Protein AF-A0A3D1DKT4-F1 (afdb_monomer)

Structure (mmCIF, N/CA/C/O backbone):
data_AF-A0A3D1DKT4-F1
#
_entry.id   AF-A0A3D1DKT4-F1
#
loop_
_atom_site.group_PDB
_atom_site.id
_atom_site.type_symbol
_at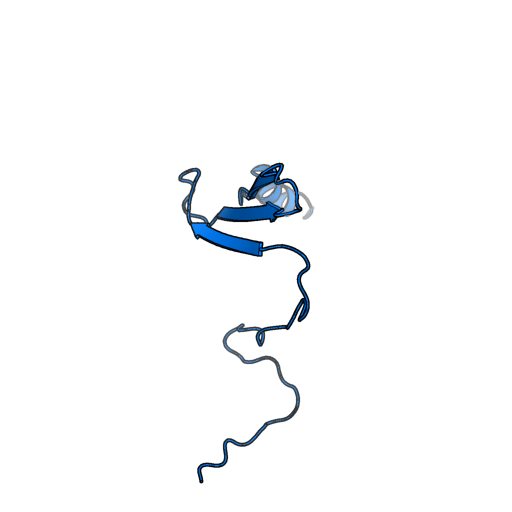om_site.label_atom_id
_atom_site.label_alt_id
_atom_site.label_comp_id
_atom_site.label_asym_id
_atom_site.label_entity_id
_atom_site.label_seq_id
_atom_site.pdbx_PDB_ins_code
_atom_site.Cartn_x
_atom_site.Cartn_y
_atom_site.Cartn_z
_atom_site.occupancy
_atom_site.B_iso_or_equiv
_atom_site.auth_seq_id
_atom_site.auth_comp_id
_atom_site.auth_asym_id
_atom_site.auth_atom_id
_atom_site.pdbx_PDB_model_num
ATOM 1 N N . MET A 1 1 ? -33.914 -8.544 -22.766 1.00 41.56 1 MET A N 1
ATOM 2 C CA . MET A 1 1 ? -34.446 -7.169 -22.673 1.00 41.56 1 MET A CA 1
ATOM 3 C C . MET A 1 1 ? -34.973 -6.971 -21.261 1.00 41.56 1 MET A C 1
ATOM 5 O O . MET A 1 1 ? -36.032 -7.488 -20.947 1.00 41.56 1 MET A O 1
ATOM 9 N N . LEU A 1 2 ? -34.202 -6.312 -20.394 1.00 35.91 2 LEU A N 1
ATOM 10 C CA . LEU A 1 2 ? -34.670 -5.853 -19.085 1.00 35.91 2 LEU A CA 1
ATOM 11 C C . LEU A 1 2 ? -34.206 -4.403 -18.933 1.00 35.91 2 LEU A C 1
ATOM 13 O O . LEU A 1 2 ? -33.008 -4.125 -18.972 1.00 35.91 2 LEU A O 1
ATOM 17 N N . LEU A 1 3 ? -35.160 -3.481 -18.858 1.00 34.78 3 LEU A N 1
ATOM 18 C CA . LEU A 1 3 ? -34.911 -2.049 -18.749 1.00 34.78 3 LEU A CA 1
ATOM 19 C C . LEU A 1 3 ? -34.795 -1.689 -17.263 1.00 34.78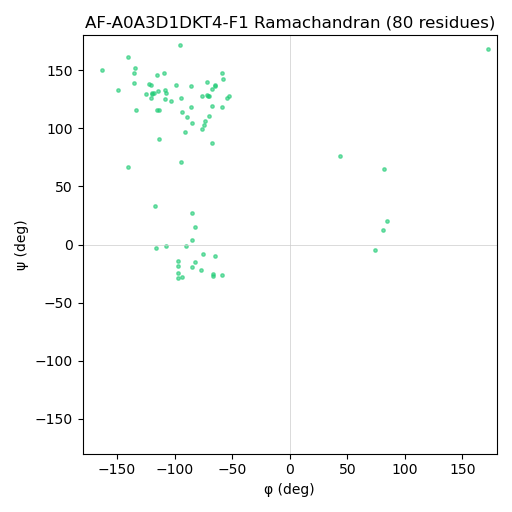 3 LEU A C 1
ATOM 21 O O . LEU A 1 3 ? -35.792 -1.719 -16.548 1.00 34.78 3 LEU A O 1
ATOM 25 N N . VAL A 1 4 ? -33.592 -1.348 -16.795 1.00 50.12 4 VAL A N 1
ATOM 26 C CA . VAL A 1 4 ? -33.409 -0.746 -15.464 1.00 50.12 4 VAL A CA 1
ATOM 27 C C . VAL A 1 4 ? -33.608 0.767 -15.603 1.00 50.12 4 VAL A C 1
ATOM 29 O O . VAL A 1 4 ? -32.857 1.403 -16.350 1.00 50.12 4 VAL A O 1
ATOM 32 N N . PRO A 1 5 ? -34.599 1.374 -14.929 1.00 39.12 5 PRO A N 1
ATOM 33 C CA . PRO A 1 5 ? -34.854 2.801 -15.057 1.00 39.12 5 PRO A CA 1
ATOM 34 C C . PRO A 1 5 ? -33.725 3.598 -14.395 1.00 39.12 5 PRO A C 1
ATOM 36 O O . PRO A 1 5 ? -33.396 3.390 -13.228 1.00 39.12 5 PRO A O 1
ATOM 39 N N . ARG A 1 6 ? -33.141 4.549 -15.130 1.00 46.78 6 ARG A N 1
ATOM 40 C CA . ARG A 1 6 ? -32.194 5.521 -14.571 1.00 46.78 6 ARG A CA 1
ATOM 41 C C . ARG A 1 6 ? -32.978 6.684 -13.973 1.00 46.78 6 ARG A C 1
ATOM 43 O O . ARG A 1 6 ? -33.506 7.508 -14.712 1.00 46.78 6 ARG A O 1
ATOM 50 N N . ARG A 1 7 ? -33.071 6.748 -12.640 1.00 51.78 7 ARG A N 1
ATOM 51 C CA . ARG A 1 7 ? -33.542 7.962 -11.955 1.00 51.78 7 ARG A CA 1
ATOM 52 C C . ARG A 1 7 ? -32.460 9.051 -12.038 1.00 51.78 7 ARG A C 1
ATOM 54 O O . ARG A 1 7 ? -31.281 8.723 -11.892 1.00 51.78 7 ARG A O 1
ATOM 61 N N . PRO A 1 8 ? -32.828 10.323 -12.262 1.00 49.00 8 PRO A N 1
ATOM 62 C CA . PRO A 1 8 ? -31.868 11.413 -12.288 1.00 49.00 8 PRO A CA 1
ATOM 63 C C . PRO A 1 8 ? -31.433 11.781 -10.864 1.00 49.00 8 PRO A C 1
ATOM 65 O O . PRO A 1 8 ? -32.266 12.015 -9.996 1.00 49.00 8 PRO A O 1
ATOM 68 N N . GLY A 1 9 ? -30.114 11.816 -10.663 1.00 52.84 9 GLY A N 1
ATOM 69 C CA . GLY A 1 9 ? -29.404 12.639 -9.679 1.00 52.84 9 GLY A CA 1
ATOM 70 C C . GLY A 1 9 ? -29.986 12.728 -8.266 1.00 52.84 9 GLY A C 1
ATOM 71 O O . GLY A 1 9 ? -30.502 13.771 -7.885 1.00 52.84 9 GLY A O 1
ATOM 72 N N . GLY A 1 10 ? -29.803 11.686 -7.457 1.00 46.84 10 GLY A N 1
ATOM 73 C CA . GLY A 1 10 ? -29.971 11.756 -6.005 1.00 46.84 10 GLY A CA 1
ATOM 74 C C . GLY A 1 10 ? -29.035 10.764 -5.321 1.00 46.84 10 GLY A C 1
ATOM 75 O O . GLY A 1 10 ? -28.926 9.621 -5.763 1.00 46.84 10 GLY A O 1
ATOM 76 N N . VAL A 1 11 ? -28.321 11.213 -4.284 1.00 59.97 11 VAL A N 1
ATOM 77 C CA . VAL A 1 11 ? -27.485 10.361 -3.421 1.00 59.97 11 VAL A CA 1
ATOM 78 C C . VAL A 1 11 ? -28.328 9.191 -2.905 1.00 59.97 11 VAL A C 1
ATOM 80 O O . VAL A 1 11 ? -29.419 9.408 -2.381 1.00 59.97 11 VAL A O 1
ATOM 83 N N . GLN A 1 12 ? -27.840 7.957 -3.068 1.00 57.41 12 GLN A N 1
ATOM 84 C CA . GLN A 1 12 ? -28.521 6.778 -2.532 1.00 57.41 12 GLN A CA 1
ATOM 85 C C . GLN A 1 12 ? -28.536 6.828 -0.998 1.00 57.41 12 GLN A C 1
ATOM 87 O O . GLN A 1 12 ? -27.543 7.187 -0.363 1.00 57.41 12 GLN A O 1
ATOM 92 N N . ALA A 1 13 ? -29.689 6.495 -0.414 1.00 56.28 13 ALA A N 1
ATOM 93 C CA . ALA A 1 13 ? -29.965 6.592 1.021 1.00 56.28 13 ALA A CA 1
ATOM 94 C C . ALA A 1 13 ? -29.107 5.650 1.894 1.00 56.28 13 ALA A C 1
ATOM 96 O O . ALA A 1 13 ? -29.089 5.797 3.109 1.00 56.28 13 ALA A O 1
ATOM 97 N N . ASP A 1 14 ? -28.371 4.720 1.283 1.00 74.12 14 ASP A N 1
ATOM 98 C CA . ASP A 1 14 ? -27.451 3.784 1.940 1.00 74.12 14 ASP A CA 1
ATOM 99 C C . ASP A 1 14 ? -26.043 4.370 2.170 1.00 74.12 14 ASP A C 1
ATOM 101 O O . ASP A 1 14 ? -25.135 3.668 2.606 1.00 74.12 14 ASP A O 1
ATOM 105 N N . GLY A 1 15 ? -25.827 5.647 1.834 1.00 64.12 15 GLY A N 1
ATOM 106 C CA . GLY A 1 15 ? -24.520 6.297 1.942 1.00 64.12 15 GLY A CA 1
ATOM 107 C C . GLY A 1 15 ? -23.521 5.866 0.864 1.00 64.12 15 GLY A C 1
ATOM 108 O O . GLY A 1 15 ? -22.448 6.469 0.759 1.00 64.12 15 GLY A O 1
ATOM 109 N N . ARG A 1 16 ? -23.866 4.903 -0.000 1.00 69.44 16 ARG A N 1
ATOM 110 C CA . ARG A 1 16 ? -22.975 4.394 -1.039 1.00 69.44 16 ARG A CA 1
ATOM 111 C C . ARG A 1 16 ? -22.847 5.427 -2.146 1.00 69.44 16 ARG A C 1
ATOM 113 O O . ARG A 1 16 ? -23.749 5.659 -2.955 1.00 69.44 16 ARG A O 1
ATOM 120 N N . ARG A 1 17 ? -21.687 6.077 -2.192 1.00 73.62 17 ARG A N 1
ATOM 121 C CA . ARG A 1 17 ? -21.321 6.922 -3.327 1.00 73.62 17 ARG A CA 1
ATOM 122 C C . ARG A 1 17 ? -21.124 6.012 -4.547 1.00 73.62 17 ARG A C 1
ATOM 124 O O . ARG A 1 17 ? -20.485 4.966 -4.416 1.00 73.62 17 ARG A O 1
ATOM 131 N N . PRO A 1 18 ? -21.677 6.360 -5.720 1.00 77.94 18 PRO A N 1
ATOM 132 C CA . PRO A 1 18 ? -21.405 5.601 -6.932 1.00 77.94 18 PRO A CA 1
ATOM 133 C C . PRO A 1 18 ? -19.897 5.597 -7.200 1.00 77.94 18 PRO A C 1
ATOM 135 O O . PRO A 1 18 ? -19.222 6.603 -6.965 1.00 77.94 18 PRO A O 1
ATOM 138 N N . ALA A 1 19 ? -19.375 4.467 -7.681 1.00 77.88 19 ALA A N 1
ATOM 139 C CA . ALA A 1 19 ? -17.965 4.347 -8.025 1.00 77.88 19 ALA A CA 1
ATOM 140 C C . ALA A 1 19 ? -17.577 5.460 -9.010 1.00 77.88 19 ALA A C 1
ATOM 142 O O . ALA A 1 19 ? -18.216 5.639 -10.050 1.00 77.88 19 ALA A O 1
ATOM 143 N N . ARG A 1 20 ? -16.542 6.227 -8.665 1.00 82.75 20 ARG A N 1
ATOM 144 C CA . ARG A 1 20 ? -16.027 7.311 -9.498 1.00 82.75 20 ARG A CA 1
ATOM 145 C C . ARG A 1 20 ? -14.752 6.842 -10.175 1.00 82.75 20 ARG A C 1
ATOM 147 O O . ARG A 1 20 ? -13.797 6.465 -9.506 1.00 82.75 20 ARG A O 1
ATOM 154 N N . VAL A 1 21 ? -14.728 6.903 -11.502 1.00 80.50 21 VAL A N 1
ATOM 155 C CA . VAL A 1 21 ? -13.506 6.650 -12.268 1.00 80.50 21 VAL A CA 1
ATOM 156 C C . VAL A 1 21 ? -12.514 7.774 -11.978 1.00 80.50 21 VAL A C 1
ATOM 158 O O . VAL A 1 21 ? -12.804 8.942 -12.235 1.00 80.50 21 VAL A O 1
ATOM 161 N N . ILE A 1 22 ? -11.360 7.411 -11.424 1.00 74.44 22 ILE A N 1
ATOM 162 C CA . ILE A 1 22 ? -10.266 8.336 -11.094 1.00 74.44 22 ILE A CA 1
ATOM 163 C C . ILE A 1 22 ? -9.225 8.429 -12.218 1.00 74.44 22 ILE A C 1
ATOM 165 O O . ILE A 1 22 ? -8.606 9.472 -12.396 1.00 74.44 22 ILE A O 1
ATOM 169 N N . SER A 1 23 ? -9.058 7.365 -13.011 1.00 74.19 23 SER A N 1
ATOM 170 C CA . SER A 1 23 ? -8.209 7.327 -14.206 1.00 74.19 23 SER A CA 1
ATOM 171 C C . SER A 1 23 ? -8.584 6.129 -15.081 1.00 74.19 23 SER A C 1
ATOM 173 O O . SER A 1 23 ? -9.036 5.105 -14.574 1.00 74.19 23 SER A O 1
ATOM 175 N N . THR A 1 24 ? -8.391 6.252 -16.394 1.00 80.75 24 THR A N 1
ATOM 176 C CA . THR A 1 24 ? -8.587 5.164 -17.373 1.00 80.75 24 THR A CA 1
ATOM 177 C C . THR A 1 24 ? -7.297 4.750 -18.078 1.00 80.75 24 THR A C 1
ATOM 179 O O . THR A 1 24 ? -7.317 3.834 -18.896 1.00 80.75 24 THR A O 1
ATOM 182 N N . ARG A 1 25 ? -6.174 5.423 -17.794 1.00 77.25 25 ARG A N 1
ATOM 183 C CA . ARG A 1 25 ? -4.870 5.169 -18.427 1.00 77.25 25 ARG A CA 1
ATOM 184 C C . ARG A 1 25 ? -3.731 5.274 -17.406 1.00 77.25 25 ARG A C 1
ATOM 186 O O . ARG A 1 25 ? -2.948 6.221 -17.471 1.00 77.25 25 ARG A O 1
ATOM 193 N N . PRO A 1 26 ? -3.657 4.367 -16.420 1.00 71.88 26 PRO A N 1
ATOM 194 C CA . PRO A 1 26 ? -2.531 4.349 -15.4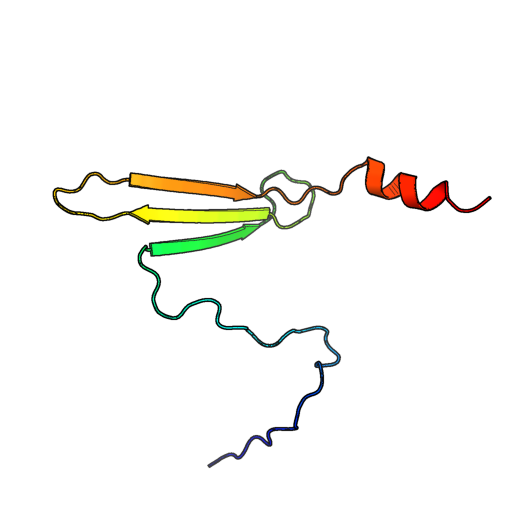96 1.00 71.88 26 PRO A CA 1
ATOM 195 C C . PRO A 1 26 ? -1.238 4.000 -16.247 1.00 71.88 26 PRO A C 1
ATOM 197 O O . PRO A 1 26 ? -1.227 3.116 -17.100 1.00 71.88 26 PRO A O 1
ATOM 200 N N . SER A 1 27 ? -0.151 4.708 -15.939 1.00 69.25 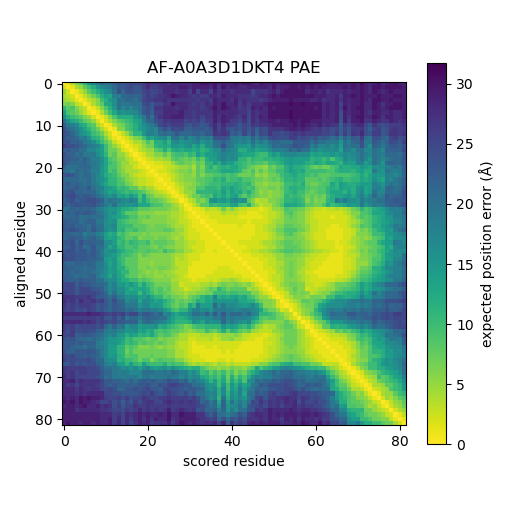27 SER A N 1
ATOM 201 C CA . SER A 1 27 ? 1.178 4.463 -16.518 1.00 69.25 27 SER A CA 1
ATOM 202 C C . SER A 1 27 ? 1.941 3.329 -15.824 1.00 69.25 27 SER A C 1
ATOM 204 O O . SER A 1 27 ? 2.920 2.836 -16.372 1.00 69.25 27 SER A O 1
ATOM 206 N N . HIS A 1 28 ? 1.498 2.920 -14.633 1.00 72.81 28 HIS A N 1
ATOM 207 C CA . HIS A 1 28 ? 2.155 1.932 -13.779 1.00 72.81 28 HIS A CA 1
ATOM 208 C C . HIS A 1 28 ? 1.130 0.934 -13.243 1.00 72.81 28 HIS A C 1
ATOM 210 O O . HIS A 1 28 ? -0.041 1.278 -13.057 1.00 72.81 28 HIS A O 1
ATOM 216 N N . LEU A 1 29 ? 1.578 -0.292 -12.965 1.00 68.19 29 LEU A N 1
ATOM 217 C CA . LEU A 1 29 ? 0.777 -1.256 -12.219 1.00 68.19 29 LEU A CA 1
ATOM 218 C C . LEU A 1 29 ? 0.692 -0.777 -10.771 1.00 68.19 29 LEU A C 1
ATOM 220 O O . LEU A 1 29 ? 1.692 -0.784 -10.056 1.00 68.19 29 LEU A O 1
ATOM 224 N N . ALA A 1 30 ? -0.506 -0.356 -10.375 1.00 74.69 30 ALA A N 1
ATOM 225 C CA . ALA A 1 30 ? -0.845 -0.055 -8.997 1.00 74.69 30 ALA A CA 1
ATOM 226 C C . ALA A 1 30 ? -1.774 -1.155 -8.469 1.00 74.69 30 ALA A C 1
ATOM 228 O O . ALA A 1 30 ? -2.811 -1.426 -9.075 1.00 74.69 30 ALA A O 1
ATOM 229 N N . THR A 1 31 ? -1.402 -1.784 -7.359 1.00 85.19 31 THR A N 1
ATOM 230 C CA . THR A 1 31 ? -2.290 -2.653 -6.577 1.00 85.19 31 THR A CA 1
ATOM 231 C C . THR A 1 31 ? -2.639 -1.954 -5.272 1.00 85.19 31 THR A C 1
ATOM 233 O O . THR A 1 31 ? -1.820 -1.208 -4.734 1.00 85.19 31 THR A O 1
ATOM 236 N N . VAL A 1 32 ? -3.846 -2.190 -4.770 1.00 90.12 32 VAL A N 1
ATOM 237 C CA . VAL A 1 32 ? -4.296 -1.695 -3.468 1.00 90.12 32 VAL A CA 1
ATOM 238 C C . VAL A 1 32 ? -5.012 -2.816 -2.731 1.00 90.12 32 VAL A C 1
ATOM 240 O O . VAL A 1 32 ? -5.762 -3.566 -3.355 1.00 90.12 32 VAL A O 1
ATOM 243 N N . ASP A 1 33 ? -4.764 -2.920 -1.432 1.00 94.31 33 ASP A N 1
ATOM 244 C CA . ASP A 1 33 ? -5.496 -3.799 -0.521 1.00 94.31 33 ASP A CA 1
ATOM 245 C C . ASP A 1 33 ? -5.726 -3.085 0.818 1.00 94.31 33 ASP A C 1
ATOM 247 O O . ASP A 1 33 ? -5.056 -2.085 1.112 1.00 94.31 33 ASP A O 1
ATOM 251 N N . CYS A 1 34 ? -6.684 -3.567 1.606 1.00 95.50 34 CYS A N 1
ATOM 252 C CA . CYS A 1 34 ? -7.033 -2.977 2.896 1.00 95.50 34 C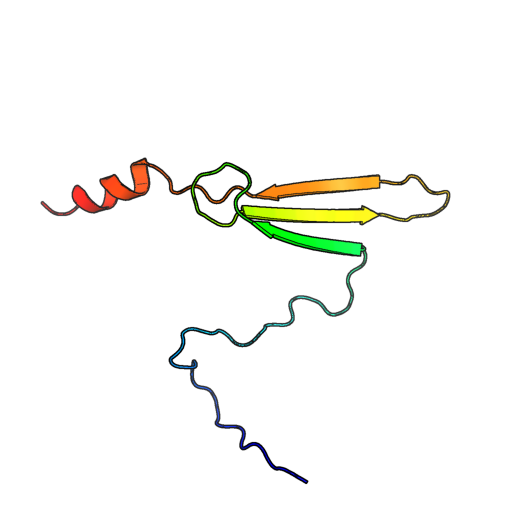YS A CA 1
ATOM 253 C C . CYS A 1 34 ? -7.222 -4.021 3.998 1.00 95.50 34 CYS A C 1
ATOM 255 O O . CYS A 1 34 ? -7.709 -5.124 3.751 1.00 95.50 34 CYS A O 1
ATOM 257 N N . GLY A 1 35 ? -6.883 -3.630 5.224 1.00 94.94 35 GLY A N 1
ATOM 258 C CA . GLY A 1 35 ? -7.094 -4.413 6.439 1.00 94.94 35 GLY A CA 1
ATOM 259 C C . GLY A 1 35 ? -6.425 -3.754 7.639 1.00 94.94 35 GLY A C 1
ATOM 260 O O . GLY A 1 35 ? -5.653 -2.82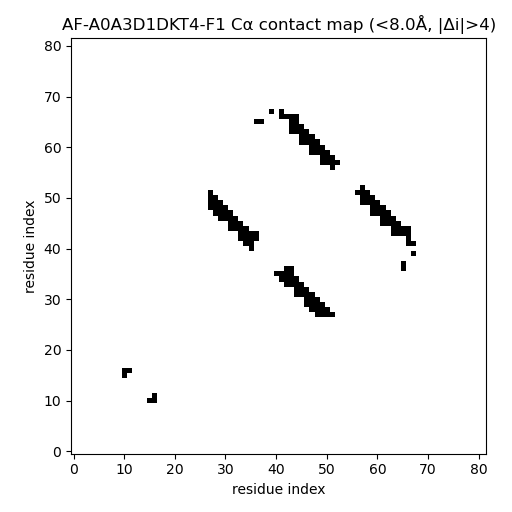0 7.467 1.00 94.94 35 GLY A O 1
ATOM 261 N N . ASP A 1 36 ? -6.726 -4.228 8.841 1.00 95.69 36 ASP A N 1
ATOM 262 C CA . ASP A 1 36 ? -6.137 -3.735 10.092 1.00 95.69 36 ASP A CA 1
ATOM 263 C C . ASP A 1 36 ? -4.687 -4.233 10.246 1.00 95.69 36 ASP A C 1
ATOM 265 O O . ASP A 1 36 ? -4.451 -5.416 10.518 1.00 95.69 36 ASP A O 1
ATOM 269 N N . LEU A 1 37 ? -3.707 -3.361 9.993 1.00 95.31 37 LEU A N 1
ATOM 270 C CA . LEU A 1 37 ? -2.283 -3.714 9.981 1.00 95.31 37 LEU A CA 1
ATOM 271 C C . LEU A 1 37 ? -1.587 -3.388 11.300 1.00 95.31 37 LEU A C 1
ATOM 273 O O . LEU A 1 37 ? -0.546 -3.989 11.585 1.00 95.31 37 LEU A O 1
ATOM 277 N N . ASP A 1 38 ? -2.117 -2.440 12.076 1.00 94.06 38 ASP A N 1
ATOM 278 C CA . ASP A 1 38 ? -1.550 -2.046 13.368 1.00 94.06 38 ASP A CA 1
ATOM 279 C C . ASP A 1 38 ? -2.353 -2.516 14.596 1.00 94.06 38 ASP A C 1
ATOM 281 O O . ASP A 1 38 ? -1.870 -2.389 15.725 1.00 94.06 38 ASP A O 1
ATOM 285 N N . GLY A 1 39 ? -3.480 -3.197 14.379 1.00 94.56 39 GLY A N 1
ATOM 286 C CA . GLY A 1 39 ? -4.259 -3.903 15.393 1.00 94.56 39 GLY A CA 1
ATOM 287 C C . GLY A 1 39 ? -5.244 -3.015 16.153 1.00 94.56 39 GLY A C 1
ATOM 288 O O . GLY A 1 39 ? -5.630 -3.369 17.272 1.00 94.56 39 GLY A O 1
ATOM 289 N N . ASP A 1 40 ? -5.614 -1.857 15.603 1.00 92.75 40 ASP A N 1
ATOM 290 C CA . ASP A 1 40 ? -6.497 -0.885 16.256 1.00 92.75 40 ASP A CA 1
ATOM 291 C C . ASP A 1 40 ? -7.995 -1.102 15.948 1.00 92.75 40 ASP A C 1
ATOM 293 O O . ASP A 1 40 ? -8.866 -0.412 16.497 1.00 92.75 40 ASP A O 1
ATOM 297 N N . GLY A 1 41 ? -8.307 -2.104 15.121 1.00 91.12 41 GLY A N 1
ATOM 298 C CA . GLY A 1 41 ? -9.657 -2.443 14.691 1.00 91.12 41 GLY A CA 1
ATOM 299 C C . GLY A 1 41 ? -10.195 -1.571 13.554 1.00 91.12 41 GLY A C 1
ATOM 300 O O . GLY A 1 41 ? -11.405 -1.611 13.296 1.00 91.12 41 GLY A O 1
ATOM 301 N N . ARG A 1 42 ? -9.354 -0.771 12.888 1.00 91.50 42 ARG A N 1
ATOM 302 C CA . ARG A 1 42 ? -9.701 0.035 11.710 1.00 91.50 42 ARG A CA 1
ATOM 303 C C . ARG A 1 42 ? -8.923 -0.452 10.494 1.00 91.50 42 ARG A C 1
ATOM 305 O O . ARG A 1 42 ? -7.779 -0.865 10.587 1.00 91.50 42 ARG A O 1
ATOM 312 N N . ASP A 1 43 ? -9.555 -0.371 9.326 1.00 96.31 43 ASP A N 1
ATOM 313 C CA . ASP A 1 43 ? -8.873 -0.728 8.084 1.00 96.31 43 ASP A CA 1
ATOM 314 C C . ASP A 1 43 ? -7.806 0.320 7.728 1.00 96.31 43 ASP A C 1
ATOM 316 O O . ASP A 1 43 ? -8.105 1.517 7.598 1.00 96.31 43 ASP A O 1
ATOM 320 N N . ASP A 1 44 ? -6.591 -0.167 7.491 1.00 95.62 44 ASP A N 1
ATOM 321 C CA . ASP A 1 44 ? -5.471 0.532 6.872 1.00 95.62 44 ASP A CA 1
ATOM 322 C C . ASP A 1 44 ? -5.406 0.233 5.368 1.00 95.62 44 ASP A C 1
ATOM 324 O O . ASP A 1 44 ? -6.122 -0.623 4.838 1.00 95.62 44 ASP A O 1
ATOM 328 N N . ILE A 1 45 ? -4.529 0.942 4.651 1.00 95.31 45 ILE A N 1
ATOM 329 C CA . ILE A 1 45 ? -4.373 0.795 3.198 1.00 95.31 45 ILE A CA 1
ATOM 330 C C . ILE A 1 45 ? -2.920 0.480 2.843 1.00 95.31 45 ILE A C 1
ATOM 332 O O . ILE A 1 45 ? -2.007 1.228 3.199 1.00 95.31 45 ILE A O 1
ATOM 336 N N . VAL A 1 46 ? -2.716 -0.568 2.042 1.00 94.12 46 VAL A N 1
ATOM 337 C CA . VAL A 1 46 ? -1.437 -0.865 1.380 1.00 94.12 46 VAL A CA 1
ATOM 338 C C . VAL A 1 46 ? -1.556 -0.562 -0.104 1.00 94.12 46 VAL A C 1
ATOM 340 O O . VAL A 1 46 ? -2.474 -1.030 -0.773 1.00 94.12 46 VAL A O 1
ATOM 343 N N . VAL A 1 47 ? -0.593 0.185 -0.640 1.00 91.00 47 VAL A N 1
ATOM 344 C CA . VAL A 1 47 ? -0.481 0.471 -2.072 1.00 91.00 47 VAL A CA 1
ATOM 345 C C . VAL A 1 47 ? 0.860 -0.032 -2.583 1.00 91.00 47 VAL A C 1
ATOM 347 O O . VAL A 1 47 ? 1.913 0.347 -2.071 1.00 91.00 47 VAL A O 1
ATOM 350 N N . GLY A 1 48 ? 0.826 -0.860 -3.624 1.00 87.56 48 GLY A N 1
ATOM 351 C CA . GLY A 1 48 ? 2.013 -1.298 -4.349 1.00 87.56 48 GLY A CA 1
ATOM 352 C C . GLY A 1 48 ? 2.086 -0.654 -5.721 1.00 87.56 48 GLY A C 1
ATOM 353 O O . GLY A 1 48 ? 1.104 -0.665 -6.457 1.00 87.56 48 GLY A O 1
ATOM 354 N N . SER A 1 49 ? 3.254 -0.123 -6.071 1.00 83.62 49 SER A N 1
ATOM 355 C CA . SER A 1 49 ? 3.565 0.381 -7.406 1.00 83.62 49 SER A CA 1
ATOM 356 C C . SER A 1 49 ? 4.740 -0.393 -7.980 1.00 83.62 49 SER A C 1
ATOM 358 O O . SER A 1 49 ? 5.782 -0.525 -7.335 1.00 83.62 49 SER A O 1
ATOM 360 N N . LEU A 1 50 ? 4.575 -0.892 -9.201 1.00 77.38 50 LEU A N 1
ATOM 361 C CA . LEU A 1 50 ? 5.646 -1.527 -9.953 1.00 77.38 50 LEU A CA 1
ATOM 362 C C . LEU A 1 50 ? 5.960 -0.692 -11.196 1.00 77.38 50 LEU A C 1
ATOM 364 O O . LEU A 1 50 ? 5.131 -0.576 -12.104 1.00 77.38 50 LEU A O 1
ATOM 368 N N . HIS A 1 51 ? 7.177 -0.152 -11.250 1.00 75.06 51 HIS A N 1
ATOM 369 C CA . HIS A 1 51 ? 7.722 0.463 -12.452 1.00 75.06 51 HIS A CA 1
ATOM 370 C C . HIS A 1 51 ? 8.541 -0.574 -13.224 1.00 75.06 51 HIS A C 1
ATOM 372 O O . HIS A 1 51 ? 9.555 -1.075 -12.738 1.00 75.06 51 HIS A O 1
ATOM 378 N N . VAL A 1 52 ? 8.062 -0.936 -14.417 1.00 66.94 52 VAL A N 1
ATOM 379 C CA . VAL A 1 52 ? 8.750 -1.866 -15.320 1.00 66.94 52 VAL A CA 1
ATOM 380 C C . VAL A 1 52 ? 9.189 -1.097 -16.562 1.00 66.94 52 VAL A C 1
ATOM 382 O O . VAL A 1 52 ? 8.439 -0.999 -17.531 1.00 66.94 52 VAL A O 1
ATOM 385 N N . SER A 1 53 ? 10.404 -0.556 -16.540 1.00 64.75 53 SER A N 1
ATOM 386 C CA . SER A 1 53 ? 11.048 0.082 -17.696 1.00 64.75 53 SER A CA 1
ATOM 387 C C . SER A 1 53 ? 12.285 -0.718 -18.141 1.00 64.75 53 SER A C 1
ATOM 389 O O . SER A 1 53 ? 13.100 -1.089 -17.298 1.00 64.75 53 SER A O 1
ATOM 391 N N . PRO A 1 54 ? 12.465 -1.025 -19.443 1.00 66.00 54 PRO A N 1
ATOM 392 C CA . PRO A 1 54 ? 13.708 -1.618 -19.958 1.00 66.00 54 PRO A CA 1
ATOM 393 C C . PRO A 1 54 ? 14.927 -0.711 -19.684 1.00 66.00 54 PRO A C 1
ATOM 395 O O . PRO A 1 54 ? 14.762 0.507 -19.735 1.00 66.00 54 PRO A O 1
ATOM 398 N N . PRO A 1 55 ? 16.150 -1.237 -19.451 1.00 65.00 55 PRO A N 1
ATOM 399 C CA . PRO A 1 55 ? 16.594 -2.639 -19.467 1.00 65.00 55 PRO A CA 1
ATOM 400 C C . PRO A 1 55 ? 16.353 -3.395 -18.138 1.00 65.00 55 PRO A C 1
ATOM 402 O O . PRO A 1 55 ? 17.014 -4.395 -17.865 1.00 65.00 55 PRO A O 1
ATOM 405 N N . PHE A 1 56 ? 15.341 -2.959 -17.380 1.00 64.44 56 PHE A N 1
ATOM 406 C CA . PHE A 1 56 ? 14.760 -3.561 -16.176 1.00 64.44 56 PHE A CA 1
ATOM 407 C C . PHE A 1 56 ? 15.502 -3.274 -14.870 1.00 64.44 56 PHE A C 1
ATOM 409 O O . PHE A 1 56 ? 15.935 -4.191 -14.170 1.00 64.44 56 PHE A O 1
ATOM 416 N N . ASP A 1 57 ? 15.531 -2.004 -14.467 1.00 60.16 57 ASP A N 1
ATOM 417 C CA . ASP A 1 57 ? 15.599 -1.667 -13.048 1.00 60.16 57 ASP A CA 1
ATOM 418 C C . ASP A 1 57 ? 14.202 -1.879 -12.437 1.00 60.16 57 ASP A C 1
ATOM 420 O O . ASP A 1 57 ? 13.276 -1.090 -12.603 1.00 60.16 57 ASP A O 1
ATOM 424 N N . ARG A 1 58 ? 13.989 -3.022 -11.776 1.00 58.12 58 ARG A N 1
ATOM 425 C CA . ARG A 1 58 ? 12.729 -3.292 -11.067 1.00 58.12 58 ARG A CA 1
ATOM 426 C C . ARG A 1 58 ? 12.612 -2.342 -9.876 1.00 58.12 58 ARG A C 1
ATOM 428 O O . ARG A 1 58 ? 13.007 -2.685 -8.766 1.00 58.12 58 ARG A O 1
ATOM 435 N N . SER A 1 59 ? 12.057 -1.163 -10.113 1.00 69.25 59 SER A N 1
ATOM 436 C CA . SER A 1 59 ? 11.765 -0.187 -9.073 1.00 69.25 59 SER A CA 1
ATOM 437 C C . SER A 1 59 ? 10.348 -0.444 -8.567 1.00 69.25 59 SER A C 1
ATOM 439 O O .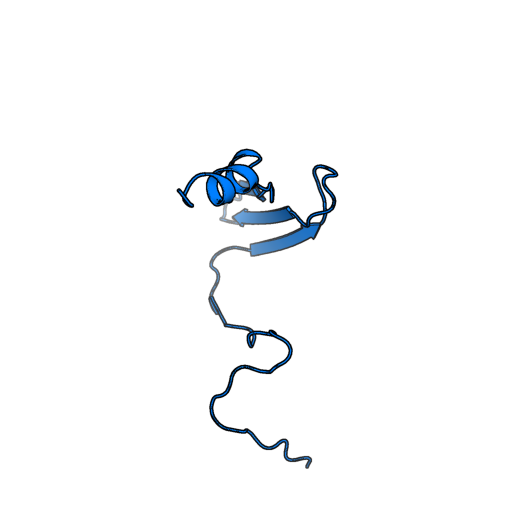 SER A 1 59 ? 9.359 -0.052 -9.189 1.00 69.25 59 SER A O 1
ATOM 441 N N . ALA A 1 60 ? 10.251 -1.184 -7.463 1.00 75.25 60 ALA A N 1
ATOM 442 C CA . ALA A 1 60 ? 9.002 -1.380 -6.738 1.00 75.25 60 ALA A CA 1
ATOM 443 C C . ALA A 1 60 ? 8.948 -0.424 -5.544 1.00 75.25 60 ALA A C 1
ATOM 445 O O . ALA A 1 60 ? 9.932 -0.270 -4.821 1.00 75.25 60 ALA A O 1
ATOM 446 N N . ALA A 1 61 ? 7.790 0.191 -5.331 1.00 81.19 61 ALA A N 1
ATOM 447 C CA . ALA A 1 61 ? 7.506 0.991 -4.150 1.00 81.19 61 ALA A CA 1
ATOM 448 C C . ALA A 1 61 ? 6.279 0.425 -3.433 1.00 81.19 61 ALA A C 1
ATOM 450 O O . ALA A 1 61 ? 5.288 0.061 -4.070 1.00 81.19 61 ALA A O 1
ATOM 451 N N . LEU A 1 62 ? 6.353 0.378 -2.106 1.00 87.50 62 LEU A N 1
ATOM 452 C CA . LEU A 1 62 ? 5.231 0.073 -1.228 1.00 87.50 62 LEU A CA 1
ATOM 453 C C . LEU A 1 62 ? 4.991 1.289 -0.338 1.00 87.50 62 LEU A C 1
ATOM 455 O O . LEU A 1 62 ? 5.931 1.815 0.258 1.00 87.50 62 LEU A O 1
ATOM 459 N N . ALA A 1 63 ? 3.741 1.725 -0.261 1.00 90.81 63 ALA A N 1
ATOM 460 C CA . ALA A 1 63 ? 3.293 2.739 0.678 1.00 90.81 63 ALA A CA 1
ATOM 461 C C . ALA A 1 63 ? 2.204 2.140 1.569 1.00 90.81 63 ALA A C 1
ATOM 463 O O . ALA A 1 63 ? 1.321 1.432 1.082 1.00 90.81 63 ALA A O 1
ATOM 464 N N . VAL A 1 64 ? 2.276 2.438 2.863 1.00 93.19 64 VAL A N 1
ATOM 465 C CA . VAL A 1 64 ? 1.278 2.034 3.856 1.00 93.19 64 VAL A CA 1
ATOM 466 C C . VAL A 1 64 ? 0.703 3.296 4.479 1.00 93.19 64 VAL A C 1
ATOM 468 O O . VAL A 1 64 ? 1.452 4.184 4.888 1.00 93.19 64 VAL A O 1
ATOM 471 N N . PHE A 1 65 ? -0.621 3.372 4.532 1.00 94.50 65 PHE A N 1
ATOM 472 C CA . PHE A 1 65 ? -1.357 4.457 5.164 1.00 94.50 65 PHE A CA 1
ATOM 473 C C . PHE A 1 65 ? -2.085 3.894 6.374 1.00 94.50 65 PHE A C 1
ATOM 475 O O . PHE A 1 65 ? -2.966 3.053 6.213 1.00 94.50 65 PHE A O 1
ATOM 482 N N . ILE A 1 66 ? -1.700 4.372 7.555 1.00 95.50 66 ILE A N 1
ATOM 483 C CA . ILE A 1 66 ? -2.268 3.937 8.827 1.00 95.50 66 ILE A CA 1
ATOM 484 C C . ILE A 1 66 ? -3.402 4.878 9.238 1.00 95.50 66 ILE A C 1
ATOM 486 O O . ILE A 1 66 ? -3.214 6.098 9.302 1.00 95.50 66 ILE A O 1
ATOM 490 N N . ASN A 1 67 ? -4.572 4.315 9.514 1.00 94.38 67 ASN A N 1
ATOM 491 C CA . ASN A 1 67 ? -5.802 5.039 9.804 1.00 94.38 67 ASN A CA 1
ATOM 492 C C . ASN A 1 67 ? -6.012 5.239 11.310 1.00 94.38 67 ASN A C 1
ATOM 494 O O . ASN A 1 67 ? -6.927 4.690 11.919 1.00 94.38 67 ASN A O 1
ATOM 498 N N . ARG A 1 68 ? -5.191 6.102 11.909 1.00 89.50 68 ARG A N 1
ATOM 499 C CA . ARG A 1 68 ? -5.324 6.452 13.329 1.00 89.50 68 ARG A CA 1
ATOM 500 C C . ARG A 1 68 ? -6.316 7.581 13.545 1.00 89.50 68 ARG A C 1
ATOM 502 O O . ARG A 1 68 ? -6.265 8.616 12.882 1.00 89.50 68 ARG A O 1
ATOM 509 N N . THR A 1 69 ? -7.158 7.436 14.562 1.00 79.50 69 THR A N 1
ATOM 510 C CA . THR A 1 69 ? -7.815 8.596 15.168 1.00 79.50 69 THR A CA 1
ATOM 511 C C . THR A 1 69 ? -6.796 9.384 15.968 1.00 79.50 69 THR A C 1
ATOM 513 O O . THR A 1 69 ? -6.128 8.818 16.832 1.00 79.50 69 THR A O 1
ATOM 516 N N . ASP A 1 70 ? -6.723 10.686 15.718 1.00 72.31 70 ASP A N 1
ATOM 517 C CA . ASP A 1 70 ? -5.965 11.592 16.569 1.00 72.31 70 ASP A CA 1
ATOM 518 C C . ASP A 1 70 ? -6.532 11.497 18.000 1.00 72.31 70 ASP A C 1
ATOM 520 O O . ASP A 1 70 ? -7.724 11.781 18.190 1.00 72.31 70 ASP A O 1
ATOM 524 N N . PRO A 1 71 ? -5.751 11.079 19.014 1.00 65.44 71 PRO A N 1
ATOM 525 C CA . PRO A 1 71 ? -6.259 10.981 20.382 1.00 65.44 71 PRO A CA 1
ATOM 526 C C . PRO A 1 71 ? -6.766 12.341 20.898 1.00 65.44 71 PRO A C 1
ATOM 528 O O . PRO A 1 71 ? -7.709 12.390 21.690 1.00 65.44 71 PRO A O 1
ATOM 531 N N . ASP A 1 72 ? -6.230 13.445 20.366 1.00 60.03 72 ASP A N 1
ATOM 532 C CA . ASP A 1 72 ? -6.604 14.816 20.729 1.00 60.03 72 ASP A CA 1
ATOM 533 C C . ASP A 1 72 ? -7.833 15.356 19.966 1.00 60.03 72 ASP A C 1
ATOM 535 O O . ASP A 1 72 ? -8.522 16.273 20.435 1.00 60.03 72 ASP A O 1
ATOM 539 N N . ALA A 1 73 ? -8.202 14.758 18.826 1.00 62.00 73 ALA A N 1
ATOM 540 C CA . ALA A 1 73 ? -9.403 15.154 18.081 1.00 62.00 73 ALA A CA 1
ATOM 541 C C . ALA A 1 73 ? -10.697 14.844 18.857 1.00 62.00 73 ALA A C 1
ATOM 543 O O . ALA A 1 73 ? -11.698 15.541 18.700 1.00 62.00 73 ALA A O 1
ATOM 544 N N . ALA A 1 74 ? -10.678 13.842 19.740 1.00 62.50 74 ALA A N 1
ATOM 545 C CA . ALA A 1 74 ? -11.823 13.495 20.584 1.00 62.50 74 ALA A CA 1
ATOM 546 C C . ALA A 1 74 ? -12.026 14.453 21.779 1.00 62.50 74 ALA A C 1
ATOM 548 O O . ALA A 1 74 ? -13.134 14.540 22.315 1.00 62.50 74 ALA A O 1
ATOM 549 N N . ASN A 1 75 ? -10.979 15.173 22.201 1.00 56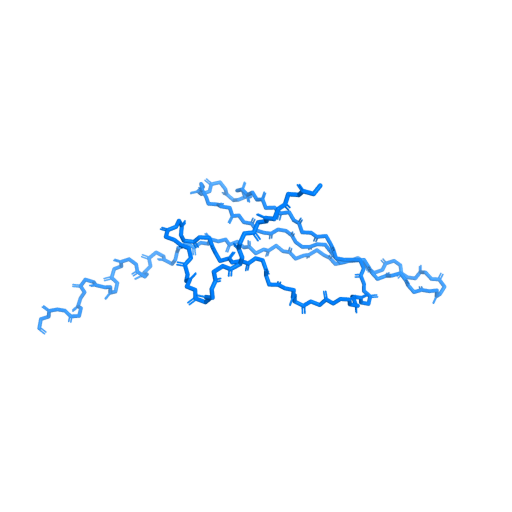.28 7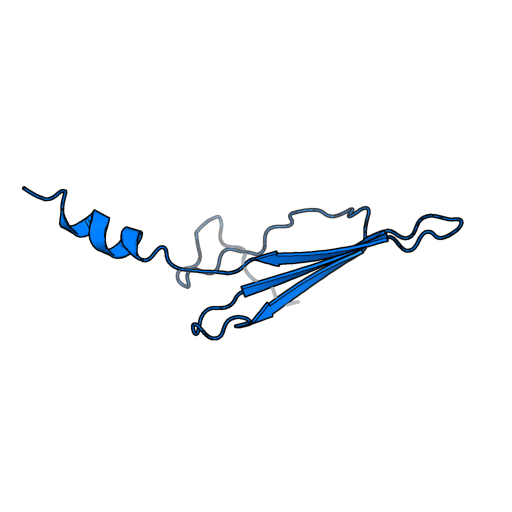5 ASN A N 1
ATOM 550 C CA . ASN A 1 75 ? -11.035 16.095 23.342 1.00 56.28 75 ASN A CA 1
ATOM 551 C C . ASN A 1 75 ? -11.251 17.558 22.931 1.00 56.28 75 ASN A C 1
ATOM 553 O O . ASN A 1 75 ? -11.895 18.305 23.668 1.00 56.28 75 ASN A O 1
ATOM 557 N N . SER A 1 76 ? -10.809 17.964 21.742 1.00 57.78 76 SER A N 1
ATOM 558 C CA . SER A 1 76 ? -10.973 19.343 21.248 1.00 57.78 76 SER A CA 1
ATOM 559 C C . SER A 1 76 ? -12.432 19.743 20.975 1.00 57.78 76 SER A C 1
ATOM 561 O O . SER A 1 76 ? -12.788 20.914 21.107 1.00 57.78 76 SER A O 1
ATOM 563 N N . SER A 1 77 ? -13.327 18.790 20.695 1.00 60.44 77 SER A N 1
ATOM 564 C CA . SER A 1 77 ? -14.764 19.062 20.530 1.00 60.44 77 SER A CA 1
ATOM 565 C C . SER A 1 77 ? -15.513 19.322 21.847 1.00 60.44 77 SER A C 1
ATOM 567 O O . SER A 1 77 ? -16.691 19.675 21.810 1.00 60.44 77 SER A O 1
ATOM 569 N N . ARG A 1 78 ? -14.879 19.116 23.013 1.00 60.53 78 ARG A N 1
ATOM 570 C CA . ARG A 1 78 ? -15.508 19.292 24.338 1.00 60.53 78 ARG A CA 1
ATOM 571 C C . ARG A 1 78 ? -15.218 20.645 24.994 1.00 60.53 78 ARG A C 1
ATOM 573 O O . ARG A 1 78 ? -15.964 21.033 25.888 1.00 60.53 78 ARG A O 1
ATOM 580 N N . GLU A 1 79 ? -14.185 21.369 24.565 1.00 61.66 79 GLU A N 1
ATOM 581 C CA . GLU A 1 79 ? -13.744 22.606 25.237 1.00 61.66 79 GLU A CA 1
ATOM 582 C C . GLU A 1 79 ? -14.284 23.907 24.613 1.00 61.66 79 GLU A C 1
ATOM 584 O O . GLU A 1 79 ? -14.278 24.942 25.272 1.00 61.66 79 GLU A O 1
ATOM 589 N N . GLY A 1 80 ? -14.838 23.874 23.396 1.00 54.56 80 GLY A N 1
ATOM 590 C CA . GLY A 1 80 ? -15.342 25.068 22.690 1.00 54.56 80 GLY A CA 1
ATOM 591 C C . GLY A 1 80 ? -16.752 25.550 23.074 1.00 54.56 80 GLY A C 1
ATOM 592 O O . GLY A 1 80 ? -17.358 26.294 22.308 1.00 54.56 80 GLY A O 1
ATOM 593 N N . GLY A 1 81 ? -17.311 25.090 24.199 1.00 49.09 81 GLY A N 1
ATOM 594 C CA . GLY A 1 81 ? -18.724 25.273 24.569 1.00 49.09 81 GLY A CA 1
ATOM 595 C C . GLY A 1 81 ? -18.988 26.087 25.841 1.00 49.09 81 GLY A C 1
ATOM 596 O O . GLY A 1 81 ? -19.937 25.764 26.555 1.00 49.09 81 GLY A O 1
ATOM 597 N N . ARG A 1 82 ? -18.158 27.085 26.167 1.00 48.47 82 ARG A N 1
ATOM 598 C CA . ARG A 1 82 ? -18.385 27.998 27.302 1.00 48.47 82 ARG A CA 1
ATOM 599 C C . ARG A 1 82 ? -18.369 29.452 26.868 1.00 48.47 82 ARG A C 1
ATOM 601 O O . ARG A 1 82 ? -17.441 29.814 26.116 1.00 48.47 82 ARG A O 1
#

Radius of gyration: 20.82 Å; Cα contacts (8 Å, |Δi|>4): 78; chains: 1; bounding box: 52×35×50 Å

Solvent-accessible surface area (backbone atoms only — not comparable to full-atom values): 5768 Å² total; per-residue (Å²): 144,82,87,77,84,82,79,82,89,71,85,51,93,83,73,60,72,76,89,73,87,87,73,93,75,76,94,54,57,70,49,74,51,74,43,56,81,87,73,82,84,45,67,20,41,42,38,40,40,44,45,86,47,86,100,57,66,78,50,69,50,78,47,76,50,79,68,74,77,59,80,61,66,73,54,61,78,70,69,81,79,125

Mean predicted aligned error: 14.41 Å

Sequence (82 aa):
MLLVPRRPGGVQADGRRPARVISTRPSHLATVDCGDLDGDGRDDIVVGSLHVSPPFDRSAALAVFINRTDPDAANSSREGGR

Secondary structure (DSSP, 8-state):
--------S---TT--PPPPP--S--SSEEEEEEE-SSSSSS-EEEEEEEE--TTT--EEEEEEE--PPPTTHHHHHHHS--

pLDDT: mean 72.74, std 16.86, range [34.78, 96.31]

Nearest PDB structures (foldseek):
  6xyw-assembly1_Bd  TM=4.951E-01  e=1.018E+00  Arabidopsis thaliana
  2yps-assembly1_A  TM=3.133E-01  e=4.762E-01  Homo sapiens
  7m22-assembly1_D  TM=3.181E-01  e=7.418E-01  Human betaherpesvirus 5
  2n6f-assembly1_A  TM=4.067E-01  e=6.800E+00  Homo sapiens
  7m30-assembly1_D  TM=2.249E-01  e=1.085E+00  Human betaherpesvirus 5

Foldseek 3Di:
DDDDDDDPDDQDPVNDDPDDDPDDDDPWDKDKDWDQPPPPRDIKMKIKTFDADPVDPGDIDIDIGHDDDDPCVVVVVPPPPD